Protein AF-A0A358IGG7-F1 (afdb_monomer_lite)

Foldseek 3Di:
DDDPPDDKDKDKDAAPCALPQLAEEEEEAEPVPLLQRLVSQVVVVVSCPDPSNPNHDYAYEYEYAPVCQVVVLVVVVVCVVVVLGPDDNVRYHYHHDNVPDPPLVVCLVVPLVGSEYEDEDDPVVCVVCPPCVVVGNVSHGMYIYIDDPGRDDSD

Structure (mmCIF, N/CA/C/O backbone):
data_AF-A0A358IGG7-F1
#
_entry.id   AF-A0A358IGG7-F1
#
loop_
_atom_site.group_PDB
_atom_site.id
_atom_site.type_symbol
_atom_site.label_atom_id
_atom_site.label_alt_id
_atom_site.label_comp_id
_atom_site.label_asym_id
_atom_site.label_entity_id
_atom_site.label_seq_id
_atom_site.pdbx_PDB_ins_code
_atom_site.Cartn_x
_atom_site.Cartn_y
_atom_site.Cartn_z
_atom_site.occupancy
_atom_site.B_iso_or_equiv
_atom_site.auth_seq_id
_atom_site.auth_comp_id
_atom_site.auth_asym_id
_atom_site.auth_atom_id
_atom_site.pdbx_PDB_model_num
ATOM 1 N N . MET A 1 1 ? 22.931 27.985 -2.614 1.00 35.03 1 MET A N 1
ATOM 2 C CA . MET A 1 1 ? 22.670 26.750 -3.378 1.00 35.03 1 MET A CA 1
ATOM 3 C C . MET A 1 1 ? 21.180 26.524 -3.297 1.00 35.03 1 MET A C 1
ATOM 5 O O . MET A 1 1 ? 20.680 26.470 -2.183 1.00 35.03 1 MET A O 1
ATOM 9 N N . ALA A 1 2 ? 20.470 26.521 -4.424 1.00 39.81 2 ALA A N 1
ATOM 10 C CA . ALA A 1 2 ? 19.079 26.084 -4.422 1.00 39.81 2 ALA A CA 1
ATOM 11 C C . ALA A 1 2 ? 19.081 24.608 -4.004 1.00 39.81 2 ALA A C 1
ATOM 13 O O . ALA A 1 2 ? 19.774 23.816 -4.646 1.00 39.81 2 ALA A O 1
ATOM 14 N N . SER A 1 3 ? 18.412 24.252 -2.903 1.00 43.06 3 SER A N 1
ATOM 15 C CA . SER A 1 3 ? 18.095 22.845 -2.687 1.00 43.06 3 SER A CA 1
ATOM 16 C C . SER A 1 3 ? 17.177 22.441 -3.830 1.00 43.06 3 SER A C 1
ATOM 18 O O . SER A 1 3 ? 16.281 23.195 -4.215 1.00 43.06 3 SER A O 1
ATOM 20 N N . VAL A 1 4 ? 17.445 21.286 -4.427 1.00 50.94 4 VAL A N 1
ATOM 21 C CA . VAL A 1 4 ? 16.424 20.612 -5.224 1.00 50.94 4 VAL A CA 1
ATOM 22 C C . VAL A 1 4 ? 15.224 20.484 -4.277 1.00 50.94 4 VAL A C 1
ATOM 24 O O . VAL A 1 4 ? 15.438 19.973 -3.175 1.00 50.94 4 VAL A O 1
ATOM 27 N N . PRO A 1 5 ? 14.036 21.032 -4.605 1.00 54.22 5 PRO A N 1
ATOM 28 C CA . PRO A 1 5 ? 12.828 20.702 -3.854 1.00 54.22 5 PRO A CA 1
ATOM 29 C C . PRO A 1 5 ? 12.779 19.186 -3.883 1.00 54.22 5 PRO A C 1
ATOM 31 O O . PRO A 1 5 ? 12.887 18.627 -4.984 1.00 54.22 5 PRO A O 1
ATOM 34 N N . GLY A 1 6 ? 12.787 18.512 -2.736 1.00 66.44 6 GLY A N 1
ATOM 35 C CA . GLY A 1 6 ? 12.709 17.075 -2.841 1.00 66.44 6 GLY A CA 1
ATOM 36 C C . GLY A 1 6 ? 11.360 16.710 -3.444 1.00 66.44 6 GLY A C 1
ATOM 37 O O . GLY A 1 6 ? 10.438 17.507 -3.649 1.00 66.44 6 GLY A O 1
ATOM 38 N N . MET A 1 7 ? 11.362 15.507 -3.963 1.00 81.19 7 MET A N 1
ATOM 39 C CA . MET A 1 7 ? 10.295 15.020 -4.797 1.00 81.19 7 MET A CA 1
ATOM 40 C C . MET A 1 7 ? 9.832 13.735 -4.168 1.00 81.19 7 MET A C 1
ATOM 42 O O . MET A 1 7 ? 10.657 12.937 -3.717 1.00 81.19 7 MET A O 1
ATOM 46 N N . ASP A 1 8 ? 8.527 13.517 -4.215 1.00 90.19 8 ASP A N 1
ATOM 47 C CA . ASP A 1 8 ? 7.982 12.197 -3.985 1.00 90.19 8 ASP A CA 1
ATOM 48 C C . ASP A 1 8 ? 8.591 11.230 -5.002 1.00 90.19 8 ASP A C 1
ATOM 50 O O . ASP A 1 8 ? 8.677 11.498 -6.207 1.00 90.19 8 ASP A O 1
ATOM 54 N N . ARG A 1 9 ? 9.061 10.091 -4.507 1.00 92.31 9 ARG A N 1
ATOM 55 C CA . ARG A 1 9 ? 9.764 9.088 -5.295 1.00 92.31 9 ARG A CA 1
ATOM 56 C C . ARG A 1 9 ? 8.920 7.840 -5.394 1.00 92.31 9 ARG A C 1
ATOM 58 O O . ARG A 1 9 ? 8.593 7.212 -4.391 1.00 92.31 9 ARG A O 1
ATOM 65 N N . LEU A 1 10 ? 8.630 7.468 -6.633 1.00 95.69 10 LEU A N 1
ATOM 66 C CA . LEU A 1 10 ? 7.877 6.277 -6.986 1.00 95.69 10 LEU A CA 1
ATOM 67 C C . LEU A 1 10 ? 8.770 5.386 -7.845 1.00 95.69 10 LEU A C 1
ATOM 69 O O . LEU A 1 10 ? 9.215 5.800 -8.916 1.00 95.69 10 LEU A O 1
ATOM 73 N N . VAL A 1 11 ? 9.048 4.174 -7.375 1.00 96.25 11 VAL A N 1
ATOM 74 C CA . VAL A 1 11 ? 9.828 3.181 -8.120 1.00 96.25 11 VAL A CA 1
ATOM 75 C C . VAL A 1 11 ? 8.969 1.943 -8.298 1.00 96.25 11 VAL A C 1
ATOM 77 O O . VAL A 1 11 ? 8.608 1.289 -7.326 1.00 96.25 11 VAL A O 1
ATOM 80 N N . LEU A 1 12 ? 8.622 1.629 -9.545 1.00 97.44 12 LEU A N 1
ATOM 81 C CA . LEU A 1 12 ? 7.865 0.429 -9.880 1.00 97.44 12 LEU A CA 1
ATOM 82 C C . LEU A 1 12 ? 8.830 -0.693 -10.258 1.00 97.44 12 LEU A C 1
ATOM 84 O O . LEU A 1 12 ? 9.539 -0.589 -11.260 1.00 97.44 12 LEU A O 1
ATOM 88 N N . ARG A 1 13 ? 8.802 -1.786 -9.497 1.00 96.75 13 ARG A N 1
ATOM 89 C CA . ARG A 1 13 ? 9.266 -3.088 -9.975 1.00 96.75 13 ARG A CA 1
ATOM 90 C C . ARG A 1 13 ? 8.067 -3.835 -10.542 1.00 96.75 13 ARG A C 1
ATOM 92 O O . ARG A 1 13 ? 7.047 -3.929 -9.866 1.00 96.75 13 ARG A O 1
ATOM 99 N N . HIS A 1 14 ? 8.203 -4.386 -11.741 1.00 94.44 14 HIS A N 1
ATOM 100 C CA . HIS A 1 14 ? 7.154 -5.180 -12.369 1.00 94.44 14 HIS A CA 1
ATOM 101 C C . HIS A 1 14 ? 7.696 -6.514 -12.885 1.00 94.44 14 HIS A C 1
ATOM 103 O O . HIS A 1 14 ? 8.867 -6.618 -13.258 1.00 94.44 14 HIS A O 1
ATOM 109 N N . GLY A 1 15 ? 6.827 -7.521 -12.928 1.00 87.25 15 GLY A N 1
ATOM 110 C CA . GLY A 1 15 ? 7.087 -8.777 -13.628 1.00 87.25 15 GLY A CA 1
ATOM 111 C C . GLY A 1 15 ? 6.736 -8.704 -15.119 1.00 87.25 15 GLY A C 1
ATOM 112 O O . GLY A 1 15 ? 6.340 -7.660 -15.644 1.00 87.25 15 GLY A O 1
ATOM 113 N N . ASP A 1 16 ? 6.810 -9.847 -15.804 1.00 85.94 16 ASP A N 1
ATOM 114 C CA . ASP A 1 16 ? 6.538 -9.952 -17.250 1.00 85.94 16 ASP A CA 1
ATOM 115 C C . ASP A 1 16 ? 5.091 -9.584 -17.627 1.00 85.94 16 ASP A C 1
ATOM 117 O O . ASP A 1 16 ? 4.826 -9.082 -18.719 1.00 85.94 16 ASP A O 1
ATOM 121 N N . ASN A 1 17 ? 4.147 -9.803 -16.706 1.00 85.31 17 ASN A N 1
ATOM 122 C CA . ASN A 1 17 ? 2.717 -9.560 -16.910 1.00 85.31 17 ASN A CA 1
ATOM 123 C C . ASN A 1 17 ? 2.225 -8.236 -16.294 1.00 85.31 17 ASN A C 1
ATOM 125 O O . ASN A 1 17 ? 1.008 -8.049 -16.196 1.00 85.31 17 ASN A O 1
ATOM 129 N N . PHE A 1 18 ? 3.136 -7.349 -15.856 1.00 90.06 18 PHE A N 1
ATOM 130 C CA . PHE A 1 18 ? 2.814 -6.103 -15.142 1.00 90.06 18 PHE A CA 1
ATOM 131 C C . PHE A 1 18 ? 1.719 -6.345 -14.071 1.00 90.06 18 PHE A C 1
ATOM 133 O O . PHE A 1 18 ? 1.684 -7.408 -13.443 1.00 90.06 18 PHE A O 1
ATOM 140 N N . PHE A 1 19 ? 0.761 -5.423 -13.944 1.00 92.75 19 PHE A N 1
ATOM 141 C CA . PHE A 1 19 ? -0.375 -5.419 -13.015 1.00 92.75 19 PHE A CA 1
ATOM 142 C C . PHE A 1 19 ? -1.412 -6.547 -13.205 1.00 92.75 19 PHE A C 1
ATOM 144 O O . PHE A 1 19 ? -2.559 -6.410 -12.790 1.00 92.75 19 PHE A O 1
ATOM 151 N N . GLY A 1 20 ? -1.082 -7.630 -13.912 1.00 90.75 20 GLY A N 1
ATOM 152 C CA . GLY A 1 20 ? -1.912 -8.832 -13.985 1.00 90.75 20 GLY A CA 1
ATOM 153 C C . GLY A 1 20 ? -3.333 -8.595 -14.453 1.00 90.75 20 GLY A C 1
ATOM 154 O O . GLY A 1 20 ? -3.550 -8.091 -15.552 1.00 90.75 20 GLY A O 1
ATOM 155 N N . ALA A 1 21 ? -4.292 -9.024 -13.637 1.00 93.88 21 ALA A N 1
ATOM 156 C CA . ALA A 1 21 ? -5.706 -8.879 -13.950 1.00 93.88 21 ALA A CA 1
ATOM 157 C C . ALA A 1 21 ? -6.259 -7.496 -13.570 1.00 93.88 21 ALA A C 1
ATOM 159 O O . ALA A 1 21 ? -7.407 -7.215 -13.914 1.00 93.88 21 ALA A O 1
ATOM 160 N N . ARG A 1 22 ? -5.460 -6.654 -12.893 1.00 96.00 22 ARG A N 1
ATOM 161 C CA . ARG A 1 22 ? -5.838 -5.337 -12.355 1.00 96.00 22 ARG A CA 1
ATOM 162 C C . ARG A 1 22 ? -7.076 -5.391 -11.460 1.00 96.00 22 ARG A C 1
ATOM 164 O O . ARG A 1 22 ? -7.970 -4.561 -11.571 1.00 96.00 22 ARG A O 1
ATOM 171 N N . LYS A 1 23 ? -7.140 -6.397 -10.589 1.00 95.94 23 LYS A N 1
ATOM 172 C CA . LYS A 1 23 ? -8.259 -6.657 -9.675 1.00 95.94 23 LYS A CA 1
ATOM 173 C C . LYS A 1 23 ? -7.939 -6.370 -8.216 1.00 95.94 23 LYS A C 1
ATOM 175 O O . LYS A 1 23 ? -8.871 -6.160 -7.446 1.00 95.94 23 LYS A O 1
ATOM 180 N N . SER A 1 24 ? -6.672 -6.367 -7.815 1.00 95.94 24 SER A N 1
ATOM 181 C CA . SER A 1 24 ? -6.298 -6.198 -6.408 1.00 95.94 24 SER A CA 1
ATOM 182 C C . SER A 1 24 ? -5.098 -5.273 -6.223 1.00 95.94 24 SER A C 1
ATOM 184 O O . SER A 1 24 ? -4.022 -5.490 -6.774 1.00 95.94 24 SER A O 1
ATOM 186 N N . ILE A 1 25 ? -5.281 -4.243 -5.398 1.00 96.81 25 ILE A N 1
ATOM 187 C CA . ILE A 1 25 ? -4.208 -3.358 -4.940 1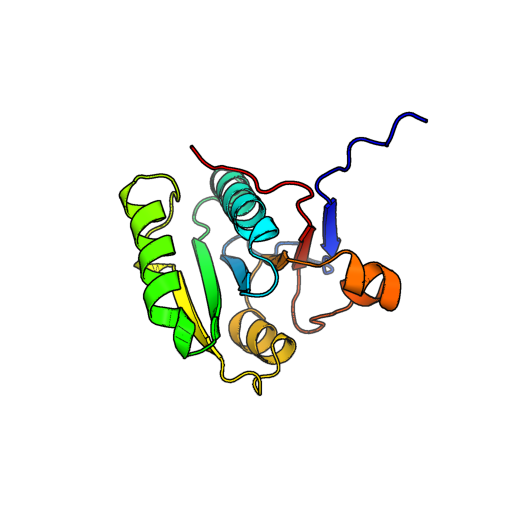.00 96.81 25 ILE A CA 1
ATOM 188 C C . ILE A 1 25 ? -4.064 -3.548 -3.433 1.00 96.81 25 ILE A C 1
ATOM 190 O O . ILE A 1 25 ? -5.013 -3.339 -2.676 1.00 96.81 25 ILE A O 1
ATOM 194 N N . HIS A 1 26 ? -2.884 -3.953 -2.978 1.00 97.38 26 HIS A N 1
ATOM 195 C CA . HIS A 1 26 ? -2.564 -4.067 -1.558 1.00 97.38 26 HIS A CA 1
ATOM 196 C C . HIS A 1 26 ? -1.687 -2.889 -1.136 1.00 97.38 26 HIS A C 1
ATOM 198 O O . HIS A 1 26 ? -0.628 -2.671 -1.713 1.00 97.38 26 HIS A O 1
ATOM 204 N N . VAL A 1 27 ? -2.098 -2.144 -0.113 1.00 95.88 27 VAL A N 1
ATOM 205 C CA . VAL A 1 27 ? -1.329 -1.026 0.451 1.00 95.88 27 VAL A CA 1
ATOM 206 C C . VAL A 1 27 ? -0.837 -1.407 1.841 1.00 95.88 27 VAL A C 1
ATOM 208 O O . VAL A 1 27 ? -1.647 -1.762 2.699 1.00 95.88 27 VAL A O 1
ATOM 211 N N . TRP A 1 28 ? 0.474 -1.325 2.073 1.00 95.19 28 TRP A N 1
ATOM 212 C CA . TRP A 1 28 ? 1.087 -1.640 3.363 1.00 95.19 28 TRP A CA 1
ATOM 213 C C . TRP A 1 28 ? 1.510 -0.384 4.116 1.00 95.19 28 TRP A C 1
ATOM 215 O O . TRP A 1 28 ? 2.436 0.316 3.717 1.00 95.19 28 TRP A O 1
ATOM 225 N N . LEU A 1 29 ? 0.842 -0.132 5.240 1.00 89.69 29 LEU A N 1
ATOM 226 C CA . LEU A 1 29 ? 1.158 0.940 6.177 1.00 89.69 29 LEU A CA 1
ATOM 227 C C . LEU A 1 29 ? 1.991 0.366 7.323 1.00 89.69 29 LEU A C 1
ATOM 229 O O . LEU A 1 29 ? 1.618 -0.646 7.926 1.00 89.69 29 LEU A O 1
ATOM 233 N N . THR A 1 30 ? 3.109 1.014 7.636 1.00 83.56 30 THR A N 1
ATOM 234 C CA . THR A 1 30 ? 4.003 0.599 8.723 1.00 83.56 30 THR A CA 1
ATOM 235 C C . THR A 1 30 ? 4.174 1.728 9.728 1.00 83.56 30 THR A C 1
ATOM 237 O O . THR A 1 30 ? 4.020 2.902 9.397 1.00 83.56 30 THR A O 1
ATOM 240 N N . TRP A 1 31 ? 4.482 1.380 10.977 1.00 73.00 31 TRP A N 1
ATOM 241 C CA . TRP A 1 31 ? 4.728 2.370 12.033 1.00 73.00 31 TRP A CA 1
ATOM 242 C C . TRP A 1 31 ? 5.996 3.202 11.816 1.00 73.00 31 TRP A C 1
ATOM 244 O O . TRP A 1 31 ? 6.088 4.316 12.321 1.00 73.00 31 TRP A O 1
ATOM 254 N N . HIS A 1 32 ? 6.973 2.659 11.090 1.00 71.94 32 HIS A N 1
ATOM 255 C CA . HIS A 1 32 ? 8.245 3.330 10.832 1.00 71.94 32 HIS A CA 1
ATOM 256 C C . HIS A 1 32 ? 8.114 4.485 9.837 1.00 71.94 32 HIS A C 1
ATOM 258 O O . HIS A 1 32 ? 8.952 5.380 9.825 1.00 71.94 32 HIS A O 1
ATOM 264 N N . ASP A 1 33 ? 7.055 4.474 9.027 1.00 75.44 33 ASP A N 1
ATOM 265 C CA . ASP A 1 33 ? 6.957 5.310 7.839 1.00 75.44 33 ASP A CA 1
ATOM 266 C C . ASP A 1 33 ? 5.541 5.889 7.647 1.00 75.44 33 ASP A C 1
ATOM 268 O O . ASP A 1 33 ? 4.826 5.569 6.688 1.00 75.44 33 ASP A O 1
ATOM 272 N N . PRO A 1 34 ? 5.085 6.738 8.586 1.00 75.19 34 PRO A N 1
ATOM 273 C CA . PRO A 1 34 ? 3.770 7.363 8.494 1.00 75.19 34 PRO A CA 1
ATOM 274 C C . PRO A 1 34 ? 3.679 8.378 7.345 1.00 75.19 34 PRO A C 1
ATOM 276 O O . PRO A 1 34 ? 2.588 8.628 6.839 1.00 75.19 34 PRO A O 1
ATOM 279 N N . GLN A 1 35 ? 4.807 8.945 6.902 1.00 81.31 35 GLN A N 1
ATOM 280 C CA . GLN A 1 35 ? 4.852 9.945 5.828 1.00 81.31 35 GLN A CA 1
ATOM 281 C C . GLN A 1 35 ? 4.390 9.380 4.478 1.00 81.31 35 GLN A C 1
ATOM 283 O O . GLN A 1 35 ? 3.706 10.067 3.720 1.00 81.31 35 GLN A O 1
ATOM 288 N N . ASN A 1 36 ? 4.684 8.107 4.205 1.00 87.69 36 ASN A N 1
ATOM 289 C CA . ASN A 1 36 ? 4.326 7.470 2.939 1.00 87.69 36 ASN A CA 1
ATOM 290 C C . ASN A 1 36 ? 2.855 7.048 2.870 1.00 87.69 36 ASN A C 1
ATOM 292 O O . ASN A 1 36 ? 2.332 6.833 1.774 1.00 87.69 36 ASN A O 1
ATOM 296 N N . ALA A 1 37 ? 2.178 6.939 4.017 1.00 85.25 37 ALA A N 1
ATOM 297 C CA . ALA A 1 37 ? 0.825 6.401 4.106 1.00 85.25 37 ALA A CA 1
ATOM 298 C C . ALA A 1 37 ? -0.162 7.166 3.217 1.00 85.25 37 ALA A C 1
ATOM 300 O O . ALA A 1 37 ? -0.821 6.569 2.367 1.00 85.25 37 ALA A O 1
ATOM 301 N N . ASN A 1 38 ? -0.218 8.490 3.360 1.00 83.31 38 ASN A N 1
ATOM 302 C CA . ASN A 1 38 ? -1.209 9.307 2.662 1.00 83.31 38 ASN A CA 1
ATOM 303 C C . ASN A 1 38 ? -0.994 9.296 1.145 1.00 83.31 38 ASN A C 1
ATOM 305 O O . ASN A 1 38 ? -1.958 9.142 0.395 1.00 83.31 38 ASN A O 1
ATOM 309 N N . LEU A 1 39 ? 0.263 9.355 0.688 1.00 88.56 39 LEU A N 1
ATOM 310 C CA . LEU A 1 39 ? 0.587 9.255 -0.735 1.00 88.56 39 LEU A CA 1
ATOM 311 C C . LEU A 1 39 ? 0.211 7.883 -1.308 1.00 88.56 39 LEU A C 1
ATOM 313 O O . LEU A 1 39 ? -0.428 7.814 -2.356 1.00 88.56 39 LEU A O 1
ATOM 317 N N . MET A 1 40 ? 0.561 6.787 -0.628 1.00 93.12 40 MET A N 1
ATOM 318 C CA . MET A 1 40 ? 0.205 5.436 -1.083 1.00 93.12 40 MET A CA 1
ATOM 319 C C . MET A 1 40 ? -1.309 5.250 -1.181 1.00 93.12 40 MET A C 1
ATOM 321 O O . MET A 1 40 ? -1.815 4.716 -2.169 1.00 93.12 40 MET A O 1
ATOM 325 N N . ILE A 1 41 ? -2.048 5.725 -0.180 1.00 87.69 41 ILE A N 1
ATOM 326 C CA . ILE A 1 41 ? -3.504 5.630 -0.179 1.00 87.69 41 ILE A CA 1
ATOM 327 C C . ILE A 1 41 ? -4.095 6.473 -1.318 1.00 87.69 41 ILE A C 1
ATOM 329 O O . ILE A 1 41 ? -4.904 5.959 -2.092 1.00 87.69 41 ILE A O 1
ATOM 333 N N . LEU A 1 42 ? -3.646 7.719 -1.494 1.00 88.25 42 LEU A N 1
ATOM 334 C CA . LEU A 1 42 ? -4.072 8.578 -2.600 1.00 88.25 42 LEU A CA 1
ATOM 335 C C . LEU A 1 42 ? -3.824 7.918 -3.965 1.00 88.25 42 LEU A C 1
ATOM 337 O O . LEU A 1 42 ? -4.733 7.849 -4.795 1.00 88.25 42 LEU A O 1
ATOM 341 N N . LEU A 1 43 ? -2.621 7.383 -4.188 1.00 93.25 43 LEU A N 1
ATOM 342 C CA . LEU A 1 43 ? -2.267 6.683 -5.424 1.00 93.25 43 LEU A CA 1
ATOM 343 C C . LEU A 1 43 ? -3.173 5.474 -5.668 1.00 93.25 43 LEU A C 1
ATOM 345 O O . LEU A 1 43 ? -3.621 5.269 -6.796 1.00 93.25 43 LEU A O 1
ATOM 349 N N . SER A 1 44 ? -3.491 4.705 -4.624 1.00 92.62 44 SER A N 1
ATOM 350 C CA . SER A 1 44 ? -4.390 3.554 -4.748 1.00 92.62 44 SER A CA 1
ATOM 351 C C . SER A 1 44 ? -5.790 3.956 -5.233 1.00 92.62 44 SER A C 1
ATOM 353 O O . SER A 1 44 ? -6.354 3.264 -6.080 1.00 92.62 44 SER A O 1
ATOM 355 N N . TYR A 1 45 ? -6.318 5.109 -4.805 1.00 87.38 45 TYR A N 1
ATOM 356 C CA . TYR A 1 45 ? -7.604 5.616 -5.299 1.00 87.38 45 TYR A CA 1
ATOM 357 C C . TYR A 1 45 ? -7.538 6.169 -6.709 1.00 87.38 45 TYR A C 1
ATOM 359 O O . TYR A 1 45 ? -8.465 5.953 -7.486 1.00 87.38 45 TYR A O 1
ATOM 367 N N . ILE A 1 46 ? -6.459 6.877 -7.049 1.00 91.50 46 ILE A N 1
ATOM 368 C CA . ILE A 1 46 ? -6.254 7.361 -8.417 1.00 91.50 46 ILE A CA 1
ATOM 369 C C . ILE A 1 46 ? -6.262 6.169 -9.382 1.00 91.50 46 ILE A C 1
ATOM 371 O O . ILE A 1 46 ? -6.911 6.232 -10.426 1.00 91.50 46 ILE A O 1
ATOM 375 N N . LEU A 1 47 ? -5.604 5.065 -9.011 1.00 93.62 47 LEU A N 1
ATOM 376 C CA . LEU A 1 47 ? -5.649 3.825 -9.784 1.00 93.62 47 LEU A CA 1
ATOM 377 C C . LEU A 1 47 ? -7.053 3.222 -9.813 1.00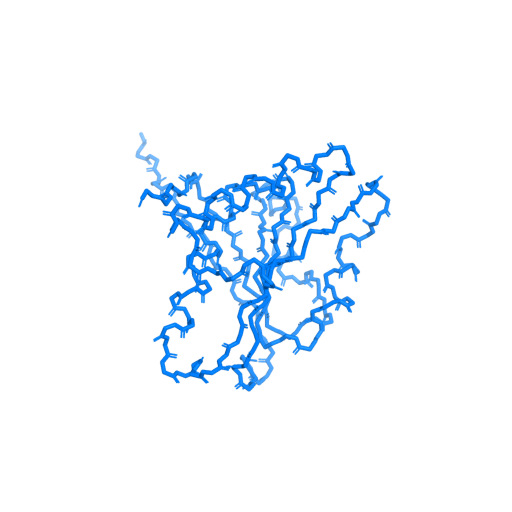 93.62 47 LEU A C 1
ATOM 379 O O . LEU A 1 47 ? -7.530 2.901 -10.895 1.00 93.62 47 LEU A O 1
ATOM 383 N N . LEU A 1 48 ? -7.736 3.129 -8.670 1.00 90.81 48 LEU A N 1
ATOM 384 C CA . LEU A 1 48 ? -9.090 2.572 -8.575 1.00 90.81 48 LEU A CA 1
ATOM 385 C C . LEU A 1 48 ? -10.121 3.333 -9.428 1.00 90.81 48 LEU A C 1
ATOM 387 O O . LEU A 1 48 ? -11.061 2.738 -9.948 1.00 90.81 48 LEU A O 1
ATOM 391 N N . GLY A 1 49 ? -9.947 4.647 -9.588 1.00 89.81 49 GLY A N 1
ATOM 392 C CA . GLY A 1 49 ? -10.785 5.483 -10.450 1.00 89.81 49 GLY A CA 1
ATOM 393 C C . GLY A 1 49 ? -10.491 5.338 -11.948 1.00 89.81 49 GLY A C 1
ATOM 394 O O . GLY A 1 49 ? -11.235 5.866 -12.776 1.00 89.81 49 GLY A O 1
ATOM 395 N N . HIS A 1 50 ? -9.416 4.644 -12.326 1.00 94.94 50 HIS A N 1
ATOM 396 C CA . HIS A 1 50 ? -9.047 4.432 -13.718 1.00 94.94 50 HIS A CA 1
ATOM 397 C C . HIS A 1 50 ? -9.801 3.237 -14.315 1.00 94.94 50 HIS A C 1
ATOM 399 O O . HIS A 1 50 ? -9.867 2.165 -13.722 1.00 94.94 50 HIS A O 1
ATOM 405 N N . LYS A 1 51 ? -10.291 3.382 -15.552 1.00 95.62 51 LYS A N 1
ATOM 406 C CA . LYS A 1 51 ? -11.061 2.344 -16.270 1.00 95.62 51 LYS A CA 1
ATOM 407 C C . LYS A 1 51 ? -10.376 0.969 -16.346 1.00 95.62 51 LYS A C 1
ATOM 409 O O . LYS A 1 51 ? -11.047 -0.049 -16.395 1.00 95.62 51 LYS A O 1
ATOM 414 N N . ASP A 1 52 ? -9.043 0.929 -16.367 1.00 95.38 52 ASP A N 1
ATOM 415 C CA . ASP A 1 52 ? -8.296 -0.335 -16.458 1.00 95.38 52 ASP A CA 1
ATOM 416 C C . ASP A 1 52 ? -8.315 -1.123 -15.138 1.00 95.38 52 ASP A C 1
ATOM 418 O O . ASP A 1 52 ? -7.984 -2.305 -15.144 1.00 95.38 52 ASP A O 1
ATOM 422 N N . TRP A 1 53 ? -8.692 -0.472 -14.036 1.00 95.56 53 TRP A N 1
ATOM 423 C CA . TRP A 1 53 ? -8.889 -1.047 -12.704 1.00 95.56 53 TRP A CA 1
ATOM 424 C C . TRP A 1 53 ? -10.380 -1.092 -12.333 1.00 95.56 53 TRP A C 1
ATOM 426 O O . TRP A 1 53 ? -10.741 -1.136 -11.156 1.00 95.56 53 TRP A O 1
ATOM 436 N N . GLU A 1 54 ? -11.275 -1.061 -13.327 1.00 93.50 54 GLU A N 1
ATOM 437 C CA . GLU A 1 54 ? -12.712 -1.162 -13.090 1.00 93.50 54 GLU A CA 1
ATOM 438 C C . GLU A 1 54 ? -13.046 -2.467 -12.351 1.00 93.50 54 GLU A C 1
ATOM 440 O O . GLU A 1 54 ? -12.713 -3.569 -12.791 1.00 93.50 54 GLU A O 1
ATOM 445 N N . GLY A 1 55 ? -13.715 -2.334 -11.203 1.00 91.38 55 GLY A N 1
ATOM 446 C CA . GLY A 1 55 ? -14.061 -3.467 -10.345 1.00 91.38 55 GLY A CA 1
ATOM 447 C C . GLY A 1 55 ? -12.895 -4.029 -9.528 1.00 91.38 55 GLY A C 1
ATOM 448 O O . GLY A 1 55 ? -13.056 -5.090 -8.925 1.00 91.38 55 GLY A O 1
ATOM 449 N N . ALA A 1 56 ? -11.744 -3.351 -9.494 1.00 94.12 56 ALA A N 1
ATOM 450 C CA . ALA A 1 56 ? -10.667 -3.696 -8.581 1.00 94.12 56 ALA A CA 1
ATOM 451 C C . ALA A 1 56 ? -11.043 -3.408 -7.122 1.00 94.12 56 ALA A C 1
ATOM 453 O O . ALA A 1 56 ? -11.939 -2.617 -6.824 1.00 94.12 56 ALA A O 1
ATOM 454 N N . GLU A 1 57 ? -10.314 -4.025 -6.200 1.00 92.88 57 GLU A N 1
ATOM 455 C CA . GLU A 1 57 ? -10.424 -3.763 -4.771 1.00 92.88 57 GLU A CA 1
ATOM 456 C C . GLU A 1 57 ? -9.081 -3.292 -4.207 1.00 92.88 57 GLU A C 1
ATOM 458 O O . GLU A 1 57 ? -8.023 -3.845 -4.513 1.00 92.88 57 GLU A O 1
ATOM 463 N N . VAL A 1 58 ? -9.135 -2.278 -3.340 1.00 93.06 58 VAL A N 1
ATOM 464 C CA . VAL A 1 58 ? -7.994 -1.847 -2.526 1.00 93.06 58 VAL A CA 1
ATOM 465 C C . VAL A 1 58 ? -8.127 -2.463 -1.136 1.00 93.06 58 VAL A C 1
ATOM 467 O O . VAL A 1 58 ? -9.157 -2.282 -0.480 1.00 93.06 58 VAL A O 1
ATOM 470 N N . SER A 1 59 ? -7.083 -3.157 -0.683 1.00 94.50 59 SER A N 1
ATOM 471 C CA . SER A 1 59 ? -6.937 -3.663 0.687 1.00 94.50 59 SER A CA 1
ATOM 472 C C . SER A 1 59 ? -5.789 -2.954 1.394 1.00 94.50 59 SER A C 1
ATOM 474 O O . SER A 1 59 ? -4.678 -2.900 0.872 1.00 94.50 59 SER A O 1
ATOM 476 N N . ILE A 1 60 ? -6.043 -2.445 2.598 1.00 92.62 60 ILE A N 1
ATOM 477 C CA . ILE A 1 60 ? -5.029 -1.784 3.423 1.00 92.62 60 ILE A CA 1
ATOM 478 C C . ILE A 1 60 ? -4.610 -2.709 4.557 1.00 92.62 60 ILE A C 1
ATOM 480 O O . ILE A 1 60 ? -5.435 -3.126 5.372 1.00 92.62 60 ILE A O 1
ATOM 484 N N . PHE A 1 61 ? -3.314 -2.979 4.644 1.00 93.56 61 PHE A N 1
ATOM 485 C CA . PHE A 1 61 ? -2.693 -3.717 5.732 1.00 93.56 61 PHE A CA 1
ATOM 486 C C . PHE A 1 61 ? -1.873 -2.754 6.576 1.00 93.56 61 PHE A C 1
ATOM 488 O O . PHE A 1 61 ? -0.942 -2.131 6.080 1.00 93.56 61 PHE A O 1
ATOM 495 N N . ALA A 1 62 ? -2.221 -2.628 7.850 1.00 89.50 62 ALA A N 1
ATOM 496 C CA . ALA A 1 62 ? -1.568 -1.702 8.760 1.00 89.50 62 ALA A CA 1
ATOM 497 C C . ALA A 1 62 ? -0.843 -2.495 9.852 1.00 89.50 62 ALA A C 1
ATOM 499 O O . ALA A 1 62 ? -1.484 -3.069 10.733 1.00 89.50 62 ALA A O 1
ATOM 500 N N . ALA A 1 63 ? 0.481 -2.603 9.747 1.00 89.38 63 ALA A N 1
ATOM 501 C CA . ALA A 1 63 ? 1.308 -3.389 10.655 1.00 89.38 63 ALA A CA 1
ATOM 502 C C . ALA A 1 63 ? 1.890 -2.490 11.753 1.00 89.38 63 ALA A C 1
ATOM 504 O O . ALA A 1 63 ? 2.796 -1.691 11.500 1.00 89.38 63 ALA A O 1
ATOM 505 N N . TYR A 1 64 ? 1.375 -2.630 12.977 1.00 85.81 64 TYR A N 1
ATOM 506 C CA . TYR A 1 64 ? 1.725 -1.765 14.108 1.00 85.81 64 TYR A CA 1
ATOM 507 C C . TYR A 1 64 ? 2.144 -2.571 15.336 1.00 85.81 64 TYR A C 1
ATOM 509 O O . TYR A 1 64 ? 1.670 -3.699 15.510 1.00 85.81 64 TYR A O 1
ATOM 517 N N . PRO A 1 65 ? 3.009 -2.032 16.212 1.00 85.81 65 PRO A N 1
ATOM 518 C CA . PRO A 1 65 ? 3.299 -2.651 17.498 1.00 85.81 65 PRO A CA 1
ATOM 519 C C . PRO A 1 65 ? 2.010 -2.875 18.294 1.00 85.81 65 PRO A C 1
ATOM 521 O O . PRO A 1 65 ? 1.124 -2.021 18.292 1.00 85.81 65 PRO A O 1
ATOM 524 N N . GLN A 1 66 ? 1.899 -4.002 19.005 1.00 86.38 66 GLN A N 1
ATOM 525 C CA . GLN A 1 66 ? 0.694 -4.372 19.771 1.00 86.38 66 GLN A CA 1
ATOM 526 C C . GLN A 1 66 ? 0.160 -3.235 20.664 1.00 86.38 66 GLN A C 1
ATOM 528 O O . GLN A 1 66 ? -1.054 -3.085 20.805 1.00 86.38 66 GLN A O 1
ATOM 533 N N . ALA A 1 67 ? 1.055 -2.442 21.261 1.00 86.06 67 ALA A N 1
ATOM 534 C CA . ALA A 1 67 ? 0.701 -1.320 22.128 1.00 86.06 67 ALA A CA 1
ATOM 5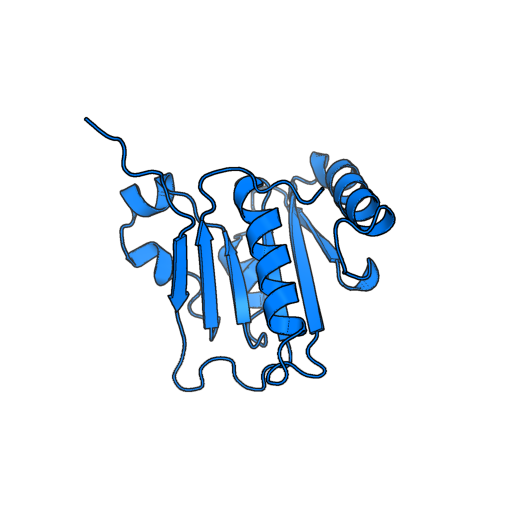35 C C . ALA A 1 67 ? -0.015 -0.173 21.386 1.00 86.06 67 ALA A C 1
ATOM 537 O O . ALA A 1 67 ? -0.844 0.506 21.984 1.00 86.06 67 ALA A O 1
ATOM 538 N N . GLU A 1 68 ? 0.261 0.005 20.093 1.00 85.12 68 GLU A N 1
ATOM 539 C CA . GLU A 1 68 ? -0.250 1.104 19.262 1.00 85.12 68 GLU A CA 1
ATOM 540 C C . GLU A 1 68 ? -1.495 0.713 18.451 1.00 85.12 68 GLU A C 1
ATOM 542 O O . GLU A 1 68 ? -2.222 1.576 17.971 1.00 85.12 68 GLU A O 1
ATOM 547 N N . VAL A 1 69 ? -1.795 -0.584 18.310 1.00 86.00 69 VAL A N 1
ATOM 548 C CA . VAL A 1 69 ? -2.876 -1.088 17.437 1.00 86.00 69 VAL A CA 1
ATOM 549 C C . VAL A 1 69 ? -4.229 -0.421 17.683 1.00 86.00 69 VAL A C 1
ATOM 551 O O . VAL A 1 69 ? -4.972 -0.202 16.727 1.00 86.00 69 VAL A O 1
ATOM 554 N N . ARG A 1 70 ? -4.578 -0.128 18.943 1.00 86.94 70 ARG A N 1
ATOM 555 C CA . ARG A 1 70 ? -5.865 0.506 19.267 1.00 86.94 70 ARG A CA 1
ATOM 556 C C . ARG A 1 70 ? -5.913 1.947 18.762 1.00 86.94 70 ARG A C 1
ATOM 558 O O . ARG A 1 70 ? -6.829 2.280 18.024 1.00 86.94 70 ARG A O 1
ATOM 565 N N . GLU A 1 71 ? -4.916 2.744 19.129 1.00 86.12 71 GLU A N 1
ATOM 566 C CA . GLU A 1 71 ? -4.802 4.154 18.740 1.00 86.12 71 GLU A CA 1
ATOM 567 C C . GLU A 1 71 ? -4.747 4.299 17.217 1.00 86.12 71 GLU A C 1
ATOM 569 O O . GLU A 1 71 ? -5.552 5.008 16.626 1.00 86.12 71 GLU A O 1
ATOM 574 N N . ARG A 1 72 ? -3.893 3.518 16.548 1.00 82.88 72 ARG A N 1
ATOM 575 C CA . ARG A 1 72 ? -3.762 3.570 15.085 1.00 82.88 72 ARG A CA 1
ATOM 576 C C . ARG A 1 72 ? -5.020 3.128 14.346 1.00 82.88 72 ARG A C 1
ATOM 578 O O . ARG A 1 72 ? -5.317 3.618 13.261 1.00 82.88 72 ARG A O 1
ATOM 585 N N . ARG A 1 73 ? -5.771 2.178 14.909 1.00 84.81 73 ARG A N 1
ATOM 586 C CA . ARG A 1 73 ? -7.072 1.785 14.354 1.00 84.81 73 ARG A CA 1
ATOM 587 C C . ARG A 1 73 ? -8.086 2.918 14.474 1.00 84.81 73 ARG A C 1
ATOM 589 O O . ARG A 1 73 ? -8.859 3.111 13.543 1.00 84.81 73 ARG A O 1
ATOM 596 N N . GLU A 1 74 ? -8.099 3.616 15.605 1.00 85.81 74 GLU A N 1
ATOM 597 C CA . GLU A 1 74 ? -8.967 4.773 15.825 1.00 85.81 74 GLU A CA 1
ATOM 598 C C . GLU A 1 74 ? -8.622 5.899 14.840 1.00 85.81 74 GLU A C 1
ATOM 600 O O . GLU A 1 74 ? -9.533 6.369 14.169 1.00 85.81 74 GLU A O 1
ATOM 605 N N . GLU A 1 75 ? -7.336 6.213 14.631 1.00 81.12 75 GLU A N 1
ATOM 606 C CA . GLU A 1 75 ? -6.892 7.190 13.617 1.00 81.12 75 GLU A CA 1
ATOM 607 C C . GLU A 1 75 ? -7.381 6.822 12.205 1.00 81.12 75 GLU A C 1
ATOM 609 O O . GLU A 1 75 ? -7.949 7.654 11.498 1.00 81.12 75 GLU A O 1
ATOM 614 N N . ILE A 1 76 ? -7.205 5.563 11.781 1.00 80.19 76 ILE A N 1
ATOM 615 C CA . ILE A 1 76 ? -7.665 5.121 10.454 1.00 80.19 76 ILE A CA 1
ATOM 616 C C . ILE A 1 76 ? -9.189 5.229 10.330 1.00 80.19 76 ILE A C 1
ATOM 618 O O . ILE A 1 76 ? -9.689 5.701 9.309 1.00 80.19 76 ILE A O 1
ATOM 622 N N . ASN A 1 77 ? -9.932 4.809 11.354 1.00 83.81 77 ASN A N 1
ATOM 623 C CA . ASN A 1 77 ? -11.391 4.878 11.347 1.00 83.81 77 ASN A CA 1
ATOM 624 C C . ASN A 1 77 ? -11.900 6.326 11.344 1.00 83.81 77 ASN A C 1
ATOM 626 O O . ASN A 1 77 ? -12.860 6.625 10.639 1.00 83.81 77 ASN A O 1
ATOM 630 N N . GLU A 1 78 ? -11.255 7.223 12.089 1.00 84.25 78 GLU A N 1
ATOM 631 C CA . GLU A 1 78 ? -11.578 8.650 12.102 1.00 84.25 78 GLU A CA 1
ATOM 632 C C . GLU A 1 78 ? -11.405 9.243 10.702 1.00 84.25 78 GLU A C 1
ATOM 634 O O . GLU A 1 78 ? -12.360 9.791 10.149 1.00 84.25 78 GLU A O 1
ATOM 639 N N . MET A 1 79 ? -10.253 9.004 10.067 1.00 75.81 79 MET A N 1
ATOM 640 C CA . MET A 1 79 ? -9.999 9.467 8.704 1.00 75.81 79 MET A CA 1
ATOM 641 C C . MET A 1 79 ? -11.009 8.905 7.685 1.00 75.81 79 MET A C 1
ATOM 643 O O . MET A 1 79 ? -11.410 9.614 6.762 1.00 75.81 79 MET A O 1
ATOM 647 N N . ILE A 1 80 ? -11.461 7.656 7.844 1.00 81.88 80 ILE A N 1
ATOM 648 C CA . ILE A 1 80 ? -12.542 7.088 7.017 1.00 81.88 80 ILE A CA 1
ATOM 649 C C . ILE A 1 80 ? -13.865 7.817 7.276 1.00 81.88 80 ILE A C 1
ATOM 651 O O . ILE A 1 80 ? -14.551 8.210 6.333 1.00 81.88 80 ILE A O 1
ATOM 655 N N . SER A 1 81 ? -14.230 8.004 8.546 1.00 83.56 81 SER A N 1
ATOM 656 C CA . SER A 1 81 ? -15.512 8.597 8.945 1.00 83.56 81 SER A CA 1
ATOM 657 C C . SER A 1 81 ? -15.659 10.057 8.513 1.00 83.56 81 SER A C 1
ATOM 659 O O . SER A 1 81 ? -16.755 10.494 8.163 1.00 83.56 81 SER A O 1
ATOM 661 N N . GLU A 1 82 ? -14.546 10.787 8.470 1.00 83.06 82 GLU A N 1
ATOM 662 C CA . GLU A 1 82 ? -14.478 12.175 8.016 1.00 83.06 82 GLU A CA 1
ATOM 663 C C . GLU A 1 82 ? -14.402 12.292 6.488 1.00 83.06 82 GLU A C 1
ATOM 665 O O . GLU A 1 82 ? -14.391 13.394 5.948 1.00 83.06 82 GLU A O 1
ATOM 670 N N . GLY A 1 83 ? -14.355 11.164 5.770 1.00 72.75 83 GLY A N 1
ATOM 671 C CA . GLY A 1 83 ? -14.236 11.131 4.313 1.00 72.75 83 GLY A CA 1
ATOM 672 C C . GLY A 1 83 ? -12.831 11.442 3.792 1.00 72.75 83 GLY A C 1
ATOM 673 O O . GLY A 1 83 ? -12.637 11.458 2.577 1.00 72.75 83 GLY A O 1
ATOM 674 N N . ARG A 1 84 ? -11.846 11.621 4.685 1.00 69.00 84 ARG A N 1
ATOM 675 C CA . ARG A 1 84 ? -10.426 11.817 4.345 1.00 69.00 84 ARG A CA 1
ATOM 676 C C . ARG A 1 84 ? -9.793 10.553 3.759 1.00 69.00 84 ARG A C 1
ATOM 678 O O . ARG A 1 84 ? -8.818 10.630 3.022 1.00 69.00 84 ARG A O 1
ATOM 685 N N . LEU A 1 85 ? -10.367 9.378 4.022 1.00 70.62 85 LEU A N 1
ATOM 686 C CA . LEU A 1 85 ? -10.016 8.129 3.347 1.00 70.62 85 LEU A CA 1
ATOM 687 C C . LEU A 1 85 ? -11.250 7.513 2.683 1.00 70.62 85 LEU A C 1
ATOM 689 O O . LEU A 1 85 ? -12.158 7.030 3.352 1.00 70.62 85 LEU A O 1
ATOM 693 N N . LEU A 1 86 ? -11.248 7.457 1.350 1.00 70.19 86 LEU A N 1
ATOM 694 C CA . LEU A 1 86 ? -12.331 6.904 0.521 1.00 70.19 86 LEU A CA 1
ATOM 695 C C . LEU A 1 86 ? -12.414 5.353 0.514 1.00 70.19 86 LEU A C 1
ATOM 697 O O . LEU A 1 86 ? -12.702 4.747 -0.518 1.00 70.19 86 LEU A O 1
ATOM 701 N N . ILE A 1 87 ? -12.161 4.684 1.646 1.00 76.25 87 ILE A N 1
ATOM 702 C CA . ILE A 1 87 ? -12.160 3.215 1.787 1.00 76.25 87 ILE A CA 1
ATOM 703 C C . ILE A 1 87 ? -13.238 2.801 2.770 1.00 76.25 87 ILE A C 1
ATOM 705 O O . ILE A 1 87 ? -13.544 3.486 3.739 1.00 76.25 87 ILE A O 1
ATOM 709 N N . SER A 1 88 ? -13.760 1.597 2.572 1.00 77.94 88 SER A N 1
ATOM 710 C CA . SER A 1 88 ? -14.555 0.958 3.609 1.00 77.94 88 SER A CA 1
ATOM 711 C C . SER A 1 88 ? -13.647 0.415 4.713 1.00 77.94 88 SER A C 1
ATOM 713 O O . SER A 1 88 ? -12.659 -0.258 4.422 1.00 77.94 88 SER A O 1
ATOM 715 N N . GLU A 1 89 ? -14.046 0.589 5.975 1.00 80.50 89 GLU A N 1
ATOM 716 C CA . GLU A 1 89 ? -13.394 -0.039 7.138 1.00 80.50 89 GLU A CA 1
ATOM 717 C C . GLU A 1 89 ? -13.180 -1.551 6.953 1.00 80.50 89 GLU A C 1
ATOM 719 O O . GLU A 1 89 ? -12.189 -2.119 7.415 1.00 80.50 89 GLU A O 1
ATOM 724 N N . LYS A 1 90 ? -14.080 -2.222 6.216 1.00 83.88 90 LYS A N 1
ATOM 725 C CA . LYS A 1 90 ? -13.994 -3.664 5.938 1.00 83.88 90 LYS A CA 1
ATOM 726 C C . LYS A 1 90 ? -12.744 -4.051 5.133 1.00 83.88 90 LYS A C 1
ATOM 728 O O . LYS A 1 90 ? -12.333 -5.212 5.212 1.00 83.88 90 LYS A O 1
ATOM 733 N N . ASN A 1 91 ? -12.157 -3.101 4.403 1.00 85.50 91 ASN A N 1
ATOM 734 C CA . ASN A 1 91 ? -10.959 -3.270 3.582 1.00 85.50 91 ASN A CA 1
ATOM 735 C C . ASN A 1 91 ? -9.669 -2.936 4.350 1.00 85.50 91 ASN A C 1
ATOM 737 O O . ASN A 1 91 ? -8.579 -3.097 3.806 1.00 85.50 91 ASN A O 1
ATOM 741 N N . VAL A 1 92 ? -9.775 -2.514 5.614 1.00 88.69 92 VAL A N 1
ATOM 742 C CA . VAL A 1 92 ? -8.628 -2.270 6.491 1.00 88.69 92 VAL A CA 1
ATOM 743 C C . VAL A 1 92 ? -8.376 -3.490 7.378 1.00 88.69 92 VAL A C 1
ATOM 745 O O . VAL A 1 92 ? -9.272 -4.054 8.019 1.00 88.69 92 VAL A O 1
ATOM 748 N N . ARG A 1 93 ? -7.118 -3.917 7.434 1.00 91.56 93 ARG A N 1
ATOM 749 C CA . ARG A 1 93 ? -6.626 -5.021 8.257 1.00 91.56 93 ARG A CA 1
ATOM 750 C C . ARG A 1 93 ? -5.459 -4.523 9.100 1.00 91.56 93 ARG A C 1
ATOM 752 O O . ARG A 1 93 ? -4.333 -4.443 8.626 1.00 91.56 93 ARG A O 1
ATOM 759 N N . VAL A 1 94 ? -5.726 -4.221 10.369 1.00 89.12 94 VAL A N 1
ATOM 760 C CA . VAL A 1 94 ? -4.658 -3.912 11.329 1.00 89.12 94 VAL A CA 1
ATOM 761 C C . VAL A 1 94 ? -4.050 -5.217 11.835 1.00 89.12 94 VAL A C 1
ATOM 763 O O . VAL A 1 94 ? -4.773 -6.075 12.348 1.00 89.12 94 VAL A O 1
ATOM 766 N N . ILE A 1 95 ? -2.740 -5.363 11.667 1.00 89.94 95 ILE A N 1
ATOM 767 C CA . ILE A 1 95 ? -1.958 -6.538 12.036 1.00 89.94 95 ILE A CA 1
ATOM 768 C C . ILE A 1 95 ? -1.057 -6.149 13.215 1.00 89.94 95 ILE A C 1
ATOM 770 O O . ILE A 1 95 ? -0.148 -5.336 13.039 1.00 89.94 95 ILE A O 1
ATOM 774 N N . PRO A 1 96 ? -1.288 -6.706 14.415 1.00 87.12 96 PRO A N 1
ATOM 775 C CA . PRO A 1 96 ? -0.369 -6.519 15.523 1.00 87.12 96 PRO A CA 1
ATOM 776 C C . PRO A 1 96 ? 0.980 -7.171 15.224 1.00 87.12 96 PRO A C 1
ATOM 778 O O . PRO A 1 96 ? 1.045 -8.314 14.772 1.00 87.12 96 PRO A O 1
ATOM 781 N N . THR A 1 97 ? 2.050 -6.448 15.525 1.00 81.81 97 THR A N 1
ATOM 782 C CA . THR A 1 97 ? 3.428 -6.933 15.466 1.00 81.81 97 THR A CA 1
ATOM 783 C C . THR A 1 97 ? 4.046 -6.871 16.860 1.00 81.81 97 THR A C 1
ATOM 785 O O . THR A 1 97 ? 3.730 -5.993 17.666 1.00 81.81 97 THR A O 1
ATOM 788 N N . ASP A 1 98 ? 4.920 -7.822 17.159 1.00 75.62 98 ASP A N 1
ATOM 789 C CA . ASP A 1 98 ? 5.698 -7.892 18.401 1.00 75.62 98 ASP A CA 1
ATOM 790 C C . ASP A 1 98 ? 7.178 -7.529 18.174 1.00 75.62 98 ASP A C 1
ATOM 792 O O . ASP A 1 98 ? 8.023 -7.762 19.034 1.00 75.62 98 ASP A O 1
ATOM 796 N N . GLY A 1 99 ? 7.499 -6.979 16.996 1.00 65.44 99 GLY A N 1
ATOM 797 C CA . GLY A 1 99 ? 8.865 -6.693 16.554 1.00 65.44 99 GLY A CA 1
ATOM 798 C C . GLY A 1 99 ? 9.682 -7.928 16.151 1.00 65.44 99 GLY A C 1
ATOM 799 O O . GLY A 1 99 ? 10.804 -7.766 15.682 1.00 65.44 99 GLY A O 1
ATOM 800 N N . THR A 1 100 ? 9.147 -9.146 16.306 1.00 58.69 100 THR A N 1
ATOM 801 C CA . THR A 1 100 ? 9.824 -10.402 15.927 1.00 58.69 100 THR A CA 1
ATOM 802 C C . THR A 1 100 ? 9.372 -10.945 14.575 1.00 58.69 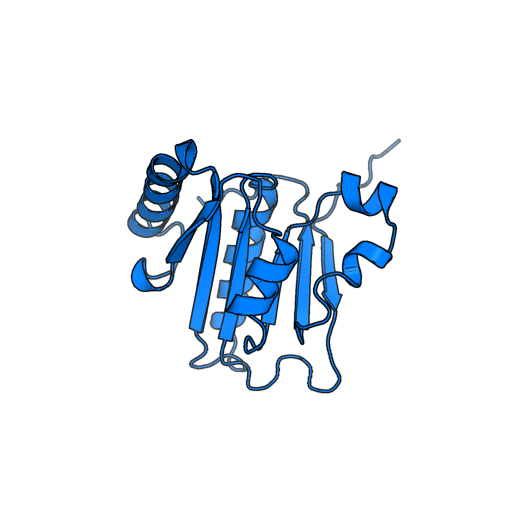100 THR A C 1
ATOM 804 O O . THR A 1 100 ? 10.064 -11.765 13.970 1.00 58.69 100 THR A O 1
ATOM 807 N N . ILE A 1 101 ? 8.218 -10.483 14.087 1.00 64.50 101 ILE A N 1
ATOM 808 C CA . ILE A 1 101 ? 7.701 -10.850 12.772 1.00 64.50 101 ILE A CA 1
ATOM 809 C C . ILE A 1 101 ? 8.609 -10.257 11.696 1.00 64.50 101 ILE A C 1
ATOM 811 O O . ILE A 1 101 ? 8.794 -9.044 11.616 1.00 64.50 101 ILE A O 1
ATOM 815 N N . ASP A 1 102 ? 9.124 -11.131 10.836 1.00 84.94 102 ASP A N 1
ATOM 816 C CA . ASP A 1 102 ? 9.758 -10.745 9.584 1.00 84.94 102 ASP A CA 1
ATOM 817 C C . ASP A 1 102 ? 8.712 -10.051 8.698 1.00 84.94 102 ASP A C 1
ATOM 819 O O . ASP A 1 102 ? 7.800 -10.689 8.159 1.00 84.94 102 ASP A O 1
ATOM 823 N N . PHE A 1 103 ? 8.804 -8.721 8.624 1.00 87.12 103 PHE A N 1
ATOM 824 C CA . PHE A 1 103 ? 7.861 -7.889 7.886 1.00 87.12 103 PHE A CA 1
ATOM 825 C C . PHE A 1 103 ? 7.824 -8.264 6.401 1.00 87.12 103 PHE A C 1
ATOM 827 O O . PHE A 1 103 ? 6.744 -8.304 5.820 1.00 87.12 103 PHE A O 1
ATOM 834 N N . GLU A 1 104 ? 8.968 -8.616 5.808 1.00 90.81 104 GLU A N 1
ATOM 835 C CA . GLU A 1 104 ? 9.043 -8.995 4.396 1.00 90.81 104 GLU A CA 1
ATOM 836 C C . GLU A 1 104 ? 8.234 -10.265 4.140 1.00 90.81 104 GLU A C 1
ATOM 838 O O . GLU A 1 104 ? 7.320 -10.267 3.311 1.00 90.81 104 GLU A O 1
ATOM 843 N N . ARG A 1 105 ? 8.444 -11.294 4.967 1.00 91.88 105 ARG A N 1
ATOM 844 C CA . ARG A 1 105 ? 7.662 -12.537 4.888 1.00 91.88 105 ARG A CA 1
ATOM 845 C C . ARG A 1 105 ? 6.176 -12.334 5.159 1.00 91.88 105 ARG A C 1
ATOM 847 O O . ARG A 1 105 ? 5.347 -13.011 4.555 1.00 91.88 105 ARG A O 1
ATOM 854 N N . LEU A 1 106 ? 5.820 -11.441 6.084 1.00 92.69 106 LEU A N 1
ATOM 855 C CA . LEU A 1 106 ? 4.420 -11.124 6.378 1.00 92.69 106 LEU A CA 1
ATOM 856 C C . LEU A 1 106 ? 3.722 -10.511 5.158 1.00 92.69 106 LEU A C 1
ATOM 858 O O . LEU A 1 106 ? 2.583 -10.883 4.857 1.00 92.69 106 LEU A O 1
ATOM 862 N N . VAL A 1 107 ? 4.394 -9.576 4.485 1.00 94.88 107 VAL A N 1
ATOM 863 C CA . VAL A 1 107 ? 3.885 -8.918 3.280 1.00 94.88 107 VAL A CA 1
ATOM 864 C C . VAL A 1 107 ? 3.691 -9.942 2.166 1.00 94.88 107 VAL A C 1
ATOM 866 O O . VAL A 1 107 ? 2.591 -10.031 1.613 1.00 94.88 107 VAL A O 1
ATOM 869 N N . GLU A 1 108 ? 4.718 -10.747 1.886 1.00 96.19 108 GLU A N 1
ATOM 870 C CA . GLU A 1 108 ? 4.699 -11.785 0.849 1.00 96.19 108 GLU A CA 1
ATOM 871 C C . GLU A 1 108 ? 3.586 -12.805 1.084 1.00 96.19 108 GLU A C 1
ATOM 873 O O . GLU A 1 108 ? 2.742 -13.016 0.214 1.00 96.19 108 GLU A O 1
ATOM 878 N N . ALA A 1 109 ? 3.495 -13.354 2.299 1.00 95.50 109 ALA A N 1
ATOM 879 C CA . ALA A 1 109 ? 2.498 -14.365 2.643 1.00 95.50 109 ALA A CA 1
ATOM 880 C C . ALA A 1 109 ? 1.045 -13.879 2.494 1.00 95.50 109 ALA A C 1
ATOM 882 O O . ALA A 1 109 ? 0.129 -14.692 2.368 1.00 95.50 109 ALA A O 1
ATOM 883 N N . ARG A 1 110 ? 0.808 -12.564 2.551 1.00 95.81 110 ARG A N 1
ATOM 884 C CA . ARG A 1 110 ? -0.532 -11.969 2.437 1.00 95.81 110 ARG A CA 1
ATOM 885 C C . ARG A 1 110 ? -0.815 -11.332 1.083 1.00 95.81 110 ARG A C 1
ATOM 887 O O . ARG A 1 110 ? -1.978 -11.042 0.812 1.00 95.81 110 ARG A O 1
ATOM 894 N N . SER A 1 111 ? 0.211 -11.082 0.273 1.00 97.19 111 SER A N 1
ATOM 895 C CA . SER A 1 111 ? 0.091 -10.262 -0.939 1.00 97.19 111 SER A CA 1
ATOM 896 C C . SER A 1 111 ? 0.701 -10.891 -2.189 1.00 97.19 111 SER A C 1
ATOM 898 O O . SER A 1 111 ? 0.721 -10.219 -3.213 1.00 97.19 111 SER A O 1
ATOM 900 N N . SER A 1 112 ? 1.148 -12.153 -2.154 1.00 95.81 112 SER A N 1
ATOM 901 C CA . SER A 1 112 ? 1.687 -12.851 -3.337 1.00 95.81 112 SER A CA 1
ATOM 902 C C . SER A 1 112 ? 0.720 -12.856 -4.530 1.00 95.81 112 SER A C 1
ATOM 904 O O . SER A 1 112 ? 1.140 -12.736 -5.676 1.00 95.81 112 SER A O 1
ATOM 906 N N . GLU A 1 113 ? -0.585 -12.926 -4.254 1.00 95.00 113 GLU A N 1
ATOM 907 C CA . GLU A 1 113 ? -1.652 -12.925 -5.265 1.00 95.00 113 GLU A CA 1
ATOM 908 C C . GLU A 1 113 ? -2.175 -11.521 -5.618 1.00 95.00 113 GLU A C 1
ATOM 910 O O . GLU A 1 113 ? -3.138 -11.392 -6.377 1.00 95.00 113 GLU A O 1
ATOM 915 N N . ALA A 1 114 ? -1.605 -10.458 -5.043 1.00 96.50 114 ALA A N 1
ATOM 916 C CA . ALA A 1 114 ? -2.007 -9.097 -5.376 1.00 96.50 114 ALA A CA 1
ATOM 917 C C . ALA A 1 114 ? -1.491 -8.701 -6.766 1.00 96.50 114 ALA A C 1
ATOM 919 O O . ALA A 1 114 ? -0.352 -8.996 -7.131 1.00 96.50 114 ALA A O 1
ATOM 920 N N . ASP A 1 115 ? -2.315 -7.986 -7.531 1.00 97.12 115 ASP A N 1
ATOM 921 C CA . ASP A 1 115 ? -1.918 -7.464 -8.840 1.00 97.12 115 ASP A CA 1
ATOM 922 C C . ASP A 1 115 ? -0.960 -6.266 -8.723 1.00 97.12 115 ASP A C 1
ATOM 924 O O . ASP A 1 115 ? -0.145 -6.045 -9.616 1.00 97.12 115 ASP A O 1
ATOM 928 N N . LEU A 1 116 ? -1.043 -5.502 -7.629 1.00 97.94 116 LEU A N 1
ATOM 929 C CA . LEU A 1 116 ? -0.089 -4.454 -7.266 1.00 97.94 116 LEU A CA 1
A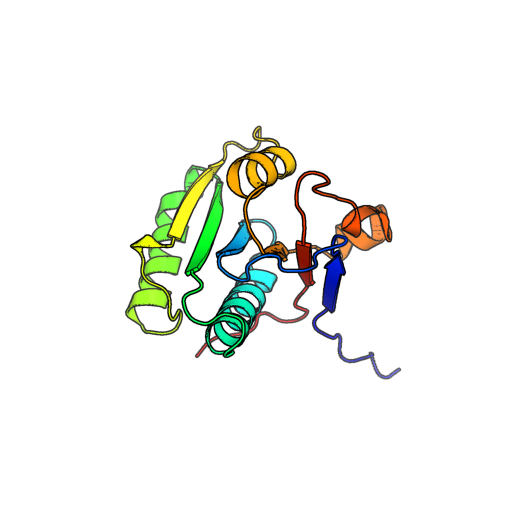TOM 930 C C . LEU A 1 116 ? 0.042 -4.359 -5.745 1.00 97.94 116 LEU A C 1
ATOM 932 O O . LEU A 1 116 ? -0.963 -4.285 -5.037 1.00 97.94 116 LEU A O 1
ATOM 936 N N . VAL A 1 117 ? 1.274 -4.279 -5.245 1.00 97.94 117 VAL A N 1
ATOM 937 C CA . VAL A 1 117 ? 1.560 -4.001 -3.833 1.00 97.94 117 VAL A CA 1
ATOM 938 C C . VAL A 1 117 ? 2.259 -2.650 -3.700 1.00 97.94 117 VAL A C 1
ATOM 940 O O . VAL A 1 117 ? 3.251 -2.396 -4.372 1.00 97.94 117 VAL A O 1
ATOM 943 N N . MET A 1 118 ? 1.756 -1.769 -2.838 1.00 97.75 118 MET A N 1
ATOM 944 C CA . MET A 1 118 ? 2.387 -0.489 -2.505 1.00 97.75 118 MET A CA 1
ATOM 945 C C . MET A 1 118 ? 3.070 -0.581 -1.146 1.00 97.75 118 MET A C 1
ATOM 947 O O . MET A 1 118 ? 2.442 -0.996 -0.167 1.00 97.75 118 MET A O 1
ATOM 951 N N . ILE A 1 119 ? 4.348 -0.202 -1.098 1.00 95.88 119 ILE A N 1
ATOM 952 C CA . ILE A 1 119 ? 5.186 -0.295 0.100 1.00 95.88 119 ILE A CA 1
ATOM 953 C C . ILE A 1 119 ? 6.000 0.992 0.254 1.00 95.88 119 ILE A C 1
ATOM 955 O O . ILE A 1 119 ? 6.629 1.457 -0.698 1.00 95.88 119 ILE A O 1
ATOM 959 N N . GLY A 1 120 ? 6.006 1.548 1.466 1.00 93.69 120 GLY A N 1
ATOM 960 C CA . GLY A 1 120 ? 6.858 2.677 1.829 1.00 93.69 120 GLY A CA 1
ATOM 961 C C . GLY A 1 120 ? 8.331 2.274 1.924 1.00 93.69 120 GLY A C 1
ATOM 962 O O . GLY A 1 120 ? 8.656 1.168 2.364 1.00 93.69 120 GLY A O 1
ATOM 963 N N . PHE A 1 121 ? 9.237 3.156 1.514 1.00 91.44 121 PHE A N 1
ATOM 964 C CA . PHE A 1 121 ? 10.662 2.990 1.774 1.00 91.44 121 PHE A CA 1
ATOM 965 C C . PHE A 1 121 ? 11.282 4.277 2.306 1.00 91.44 121 PHE A C 1
ATOM 967 O O . PHE A 1 121 ? 10.900 5.384 1.934 1.00 91.44 121 PHE A O 1
ATOM 974 N N . GLU A 1 122 ? 12.309 4.107 3.134 1.00 87.25 122 GLU A N 1
ATOM 975 C CA . GLU A 1 122 ? 13.066 5.217 3.686 1.00 87.25 122 GLU A CA 1
ATOM 976 C C . GLU A 1 122 ? 14.362 5.476 2.920 1.00 87.25 122 GLU A C 1
ATOM 978 O O . GLU A 1 122 ? 15.100 4.580 2.490 1.00 87.25 122 GLU A O 1
ATOM 983 N N . ASP A 1 123 ? 14.711 6.750 2.887 1.00 85.50 123 ASP A N 1
ATOM 984 C CA . ASP A 1 123 ? 15.958 7.275 2.359 1.00 85.50 123 ASP A CA 1
ATOM 985 C C . ASP A 1 123 ? 17.205 6.712 3.070 1.00 85.50 123 ASP A C 1
ATOM 987 O O . ASP A 1 123 ? 18.265 6.529 2.464 1.00 85.50 123 ASP A O 1
ATOM 991 N N . SER A 1 124 ? 17.075 6.398 4.363 1.00 86.69 124 SER A N 1
ATOM 992 C CA . SER A 1 124 ? 18.100 5.743 5.184 1.00 86.69 124 SER A CA 1
ATOM 993 C C . SER A 1 124 ? 18.476 4.368 4.610 1.00 86.69 124 SER A C 1
ATOM 995 O O . SER A 1 124 ? 19.657 4.083 4.382 1.00 86.69 124 SER A O 1
ATOM 997 N N . ARG A 1 125 ? 17.464 3.548 4.299 1.00 84.25 125 ARG A N 1
ATOM 998 C CA . ARG A 1 125 ? 17.597 2.196 3.751 1.00 84.25 125 ARG A CA 1
ATOM 999 C C . ARG A 1 125 ? 18.164 2.227 2.339 1.00 84.25 125 ARG A C 1
ATOM 1001 O O . ARG A 1 125 ? 19.048 1.433 2.028 1.00 84.25 125 ARG A O 1
ATOM 1008 N N . LEU A 1 126 ? 17.731 3.182 1.518 1.00 89.38 126 LEU A N 1
ATOM 1009 C CA . LEU A 1 126 ? 18.288 3.380 0.182 1.00 89.38 126 LEU A CA 1
ATOM 1010 C C . LEU A 1 126 ? 19.770 3.769 0.218 1.00 89.38 126 LEU A C 1
ATOM 1012 O O . LEU A 1 126 ? 20.553 3.241 -0.564 1.00 89.38 126 LEU A O 1
ATOM 1016 N N . ARG A 1 127 ? 20.185 4.676 1.112 1.00 89.62 127 ARG A N 1
ATOM 1017 C CA . ARG A 1 127 ? 21.607 5.046 1.241 1.00 89.62 127 ARG A CA 1
ATOM 1018 C C . ARG A 1 127 ? 22.480 3.862 1.653 1.00 89.62 127 ARG A C 1
ATOM 1020 O O . ARG A 1 127 ? 23.640 3.809 1.258 1.00 89.62 127 ARG A O 1
ATOM 1027 N N . LEU A 1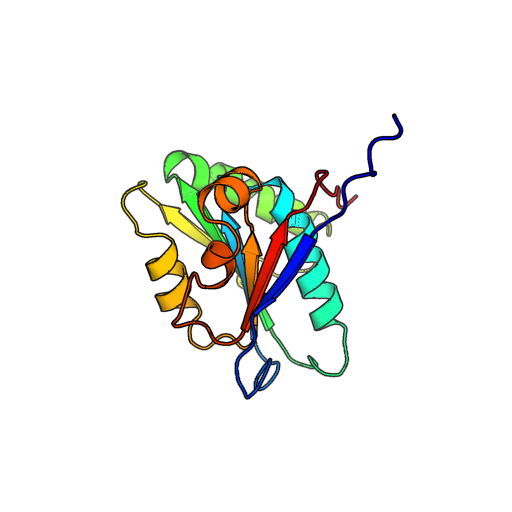 128 ? 21.928 2.937 2.437 1.00 90.56 128 LEU A N 1
ATOM 1028 C CA . LEU A 1 128 ? 22.638 1.757 2.926 1.00 90.56 128 LEU A CA 1
ATOM 1029 C C . LEU A 1 128 ? 22.710 0.627 1.886 1.00 90.56 128 LEU A C 1
ATOM 1031 O O . LEU A 1 128 ? 23.784 0.070 1.678 1.00 90.56 128 LEU A O 1
ATOM 1035 N N . LYS A 1 129 ? 21.579 0.278 1.259 1.00 89.44 129 LYS A N 1
ATOM 1036 C CA . LYS A 1 129 ? 21.444 -0.871 0.340 1.00 89.44 129 LYS A CA 1
ATOM 1037 C C . LYS A 1 129 ? 21.539 -0.497 -1.147 1.00 89.44 129 LYS A C 1
ATOM 1039 O O . LYS A 1 129 ? 21.633 -1.367 -2.007 1.00 89.44 129 LYS A O 1
ATOM 1044 N N . GLY A 1 130 ? 21.486 0.789 -1.485 1.00 92.19 130 GLY A N 1
ATOM 1045 C CA . GLY A 1 130 ? 21.397 1.239 -2.871 1.00 92.19 130 GLY A CA 1
ATOM 1046 C C . GLY A 1 130 ? 20.159 0.674 -3.573 1.00 92.19 130 GLY A C 1
ATOM 1047 O O . GLY A 1 130 ? 19.090 0.553 -2.978 1.00 92.19 130 GLY A O 1
ATOM 1048 N N . GLY A 1 131 ? 20.312 0.305 -4.847 1.00 90.50 131 GLY A N 1
ATOM 1049 C CA . GLY A 1 131 ? 19.223 -0.244 -5.660 1.00 90.50 131 GLY A CA 1
ATOM 1050 C C . GLY A 1 131 ? 18.686 -1.600 -5.189 1.00 90.50 131 GLY A C 1
ATOM 1051 O O . GLY A 1 131 ? 17.595 -1.976 -5.606 1.00 90.50 131 GLY A O 1
ATOM 1052 N N . GLU A 1 132 ? 19.395 -2.311 -4.303 1.00 93.81 132 GLU A N 1
ATOM 1053 C CA . GLU A 1 132 ? 18.946 -3.610 -3.783 1.00 93.81 132 GLU A CA 1
ATOM 1054 C C . GLU A 1 132 ? 17.646 -3.506 -2.979 1.00 93.81 132 GLU A C 1
ATOM 1056 O O . GLU A 1 132 ? 16.894 -4.472 -2.930 1.00 93.81 132 GLU A O 1
ATOM 1061 N N . VAL A 1 133 ? 17.318 -2.330 -2.424 1.00 92.50 133 VAL A N 1
ATOM 1062 C CA . VAL A 1 133 ? 16.030 -2.107 -1.741 1.00 92.50 133 VAL A CA 1
ATOM 1063 C C . VAL A 1 133 ? 14.827 -2.388 -2.651 1.00 92.50 133 VAL A C 1
ATOM 1065 O O . VAL A 1 133 ? 13.785 -2.834 -2.189 1.00 92.50 133 VAL A O 1
ATOM 1068 N N . PHE A 1 134 ? 14.974 -2.179 -3.963 1.00 95.38 134 PHE A N 1
ATOM 1069 C CA . PHE A 1 134 ? 13.906 -2.418 -4.935 1.00 95.38 134 PHE A CA 1
ATOM 1070 C C . PHE A 1 134 ? 13.833 -3.882 -5.394 1.00 95.38 134 PHE A C 1
ATOM 1072 O O . PHE A 1 134 ? 12.975 -4.236 -6.201 1.00 95.38 134 PHE A O 1
ATOM 1079 N N . LEU A 1 135 ? 14.725 -4.740 -4.889 1.00 94.12 135 LEU A N 1
ATOM 1080 C CA . LEU A 1 135 ? 14.707 -6.189 -5.095 1.00 94.12 135 LEU A CA 1
ATOM 1081 C C . LEU A 1 135 ? 14.098 -6.941 -3.901 1.00 94.12 135 LEU A C 1
ATOM 1083 O O . LEU A 1 135 ? 13.870 -8.143 -4.014 1.00 94.12 135 LEU A O 1
ATOM 1087 N N . ASP A 1 136 ? 13.795 -6.248 -2.797 1.00 92.94 136 ASP A N 1
ATOM 1088 C CA . ASP A 1 136 ? 13.090 -6.815 -1.643 1.00 92.94 136 ASP A CA 1
ATOM 1089 C C . ASP A 1 136 ? 11.707 -7.366 -2.061 1.00 92.94 136 ASP A C 1
ATOM 1091 O O . ASP A 1 136 ? 11.113 -6.903 -3.036 1.00 92.94 136 ASP A O 1
ATOM 1095 N N . TYR A 1 137 ? 11.157 -8.327 -1.317 1.00 95.25 137 TYR A N 1
ATOM 1096 C CA . TYR A 1 137 ? 9.873 -8.992 -1.607 1.00 95.25 137 TYR A CA 1
ATOM 1097 C C . TYR A 1 137 ? 9.825 -9.800 -2.929 1.00 95.25 137 TYR A C 1
ATOM 1099 O O . TYR A 1 137 ? 8.945 -9.546 -3.760 1.00 95.25 137 TYR A O 1
ATOM 1107 N N . PRO A 1 138 ? 10.766 -10.723 -3.205 1.00 95.38 138 PRO A N 1
ATOM 1108 C CA . PRO A 1 138 ? 10.834 -11.468 -4.470 1.00 95.38 138 PRO A CA 1
ATOM 1109 C C . PRO A 1 138 ? 9.577 -12.280 -4.824 1.00 95.38 138 PRO A C 1
ATOM 1111 O O . PRO A 1 138 ? 9.348 -12.527 -6.006 1.00 95.38 138 PRO A O 1
ATOM 1114 N N . GLU A 1 139 ? 8.754 -12.667 -3.846 1.00 95.62 139 GLU A N 1
ATOM 1115 C CA . GLU A 1 139 ? 7.520 -13.430 -4.098 1.00 95.62 139 GLU A CA 1
ATOM 1116 C C . GLU A 1 139 ? 6.362 -12.550 -4.614 1.00 95.62 139 GLU A C 1
ATOM 1118 O O . GLU A 1 139 ? 5.316 -13.057 -5.022 1.00 95.62 139 GLU A O 1
ATOM 1123 N N . LEU A 1 140 ? 6.521 -11.221 -4.600 1.00 95.81 140 LEU A N 1
ATOM 1124 C CA . LEU A 1 140 ? 5.527 -10.282 -5.120 1.00 95.81 140 LEU A CA 1
ATOM 1125 C C . LEU A 1 140 ? 5.779 -9.972 -6.595 1.00 95.81 140 LEU A C 1
ATOM 1127 O O . LEU A 1 140 ? 6.899 -9.636 -6.987 1.00 95.81 140 LEU A O 1
ATOM 1131 N N . ARG A 1 141 ? 4.708 -9.965 -7.393 1.00 92.06 141 ARG A N 1
ATOM 1132 C CA . ARG A 1 141 ? 4.768 -9.616 -8.819 1.00 92.06 141 ARG A CA 1
ATOM 1133 C C . ARG A 1 141 ? 5.177 -8.164 -9.059 1.00 92.06 141 ARG A C 1
ATOM 1135 O O . ARG A 1 141 ? 6.307 -7.893 -9.463 1.00 92.06 141 ARG A O 1
ATOM 1142 N N . ASP A 1 142 ? 4.251 -7.247 -8.801 1.00 97.06 142 ASP A N 1
ATOM 1143 C CA . ASP A 1 142 ? 4.427 -5.825 -9.056 1.00 97.06 142 ASP A CA 1
ATOM 1144 C C . ASP A 1 142 ? 4.413 -5.073 -7.729 1.00 97.06 142 ASP A C 1
ATOM 1146 O O . ASP A 1 142 ? 3.474 -5.189 -6.936 1.00 97.06 142 ASP A O 1
ATOM 1150 N N . VAL A 1 143 ? 5.473 -4.303 -7.492 1.00 97.88 143 VAL A N 1
ATOM 1151 C CA . VAL A 1 143 ? 5.671 -3.543 -6.259 1.00 97.88 143 VAL A CA 1
ATOM 1152 C C . VAL A 1 143 ? 5.961 -2.093 -6.606 1.00 97.88 143 VAL A C 1
ATOM 1154 O O . VAL A 1 143 ? 6.943 -1.786 -7.284 1.00 97.88 143 VAL A O 1
ATOM 1157 N N . LEU A 1 144 ? 5.105 -1.196 -6.126 1.00 97.88 144 LEU A N 1
ATOM 1158 C CA . LEU A 1 144 ? 5.334 0.239 -6.157 1.00 97.88 144 LEU A CA 1
ATOM 1159 C C . LEU A 1 144 ? 5.953 0.666 -4.827 1.00 97.88 144 LEU A C 1
ATOM 1161 O O . LEU A 1 144 ? 5.275 0.739 -3.802 1.00 97.88 144 LEU A O 1
ATOM 1165 N N . PHE A 1 145 ? 7.246 0.959 -4.866 1.00 96.62 145 PHE A N 1
ATOM 1166 C CA . PHE A 1 145 ? 7.973 1.534 -3.747 1.00 96.62 145 PHE A CA 1
ATOM 1167 C C . PHE A 1 145 ? 7.735 3.042 -3.719 1.00 96.62 145 PHE A C 1
ATOM 1169 O O . PHE A 1 145 ? 7.990 3.731 -4.712 1.00 96.62 145 PHE A O 1
ATOM 1176 N N . VAL A 1 146 ? 7.250 3.547 -2.590 1.00 95.56 146 VAL A N 1
ATOM 1177 C CA . VAL A 1 146 ? 6.848 4.945 -2.409 1.00 95.56 146 VAL A CA 1
ATOM 1178 C C . VAL A 1 146 ? 7.703 5.596 -1.331 1.00 95.56 146 VAL A C 1
ATOM 1180 O O . VAL A 1 146 ? 7.935 4.991 -0.295 1.00 95.56 146 VAL A O 1
ATOM 1183 N N . SER A 1 147 ? 8.170 6.816 -1.579 1.00 93.06 147 SER A N 1
ATOM 1184 C CA . SER A 1 147 ? 8.806 7.689 -0.590 1.00 93.06 147 SER A CA 1
ATOM 1185 C C . SER A 1 147 ? 8.308 9.111 -0.815 1.00 93.06 147 SER A C 1
ATOM 1187 O O . SER A 1 147 ? 8.750 9.770 -1.751 1.00 93.06 147 SER A O 1
ATOM 1189 N N . ALA A 1 148 ? 7.394 9.569 0.029 1.00 88.88 148 ALA A N 1
ATOM 1190 C CA . ALA A 1 148 ? 6.970 10.952 0.145 1.00 88.88 148 ALA A CA 1
ATOM 1191 C C . ALA A 1 148 ? 8.055 11.766 0.863 1.00 88.88 148 ALA A C 1
ATOM 1193 O O . ALA A 1 148 ? 8.658 11.275 1.823 1.00 88.88 148 ALA A O 1
ATOM 1194 N N . GLU A 1 149 ? 8.331 12.983 0.397 1.00 79.44 149 GLU A N 1
ATOM 1195 C CA . GLU A 1 149 ? 9.291 13.869 1.075 1.00 79.44 149 GLU A CA 1
ATOM 1196 C C . GLU A 1 149 ? 8.635 14.627 2.236 1.00 79.44 149 GLU A C 1
ATOM 1198 O O . GLU A 1 149 ? 9.191 14.699 3.333 1.00 79.44 149 GLU A O 1
ATOM 1203 N N . GLU A 1 150 ? 7.436 15.156 2.004 1.00 68.56 150 GLU A N 1
ATOM 1204 C CA . GLU A 1 150 ? 6.639 15.849 3.010 1.00 68.56 150 GLU A CA 1
ATOM 1205 C C . GLU A 1 150 ? 5.390 15.024 3.349 1.00 68.56 150 GLU A C 1
ATOM 1207 O O . GLU A 1 150 ? 4.832 14.355 2.472 1.00 68.56 150 GLU A O 1
ATOM 1212 N N . PRO A 1 151 ? 4.910 15.055 4.608 1.00 59.53 151 PRO A N 1
ATOM 1213 C CA . PRO A 1 151 ? 3.621 14.471 4.945 1.00 59.53 151 PRO A CA 1
ATOM 1214 C C . PRO A 1 151 ? 2.528 15.121 4.093 1.00 59.53 151 PRO A C 1
ATOM 1216 O O . PRO A 1 151 ? 2.235 16.307 4.236 1.00 59.53 151 PRO A O 1
ATOM 1219 N N . ILE A 1 152 ? 1.915 14.344 3.201 1.00 60.44 152 ILE A N 1
ATOM 1220 C CA . ILE A 1 152 ? 0.778 14.828 2.419 1.00 60.44 152 ILE A CA 1
ATOM 1221 C C . ILE A 1 152 ? -0.427 14.860 3.344 1.00 60.44 152 ILE A C 1
ATOM 1223 O O . ILE A 1 152 ? -0.894 13.810 3.775 1.00 60.44 152 ILE A O 1
ATOM 1227 N N . PHE A 1 153 ? -0.944 16.042 3.651 1.00 57.38 153 PHE A N 1
ATOM 1228 C CA . PHE A 1 153 ? -2.207 16.163 4.369 1.00 57.38 153 PHE A CA 1
ATOM 1229 C C . PHE A 1 153 ? -3.360 15.954 3.386 1.00 57.38 153 PHE A C 1
ATOM 1231 O O . PHE A 1 153 ? -3.407 16.581 2.328 1.00 57.38 153 PHE A O 1
ATOM 1238 N N . ILE A 1 154 ? -4.259 15.026 3.713 1.00 54.84 154 ILE A N 1
ATOM 1239 C CA . ILE A 1 154 ? -5.551 14.915 3.040 1.00 54.84 154 ILE A CA 1
ATOM 1240 C C . ILE A 1 154 ? -6.525 15.714 3.910 1.00 54.84 154 ILE A C 1
ATOM 1242 O O . ILE A 1 154 ? -6.946 15.216 4.956 1.00 54.84 154 ILE A O 1
ATOM 1246 N N . ASP A 1 155 ? -6.782 16.962 3.515 1.00 47.47 155 ASP A N 1
ATOM 1247 C CA . ASP A 1 155 ? -7.774 17.859 4.129 1.00 47.47 155 ASP A CA 1
ATOM 1248 C C . ASP A 1 155 ? -9.176 17.637 3.538 1.00 47.47 155 ASP A C 1
ATOM 1250 O O . ASP A 1 155 ? -9.279 17.427 2.303 1.00 47.47 155 ASP A O 1
#

pLDDT: mean 85.97, std 12.36, range [35.03, 97.94]

Sequence (155 aa):
MASVPGMDRLVLRHGDNFFGARKSIHVWLTWHDPQNANLMILLSYILLGHKDWEGAEVSIFAAYPQAEVRERREEINEMISEGRLLISEKNVRVIPTDGTIDFERLVEARSSEADLVMIGFEDSRLRLKGGEVFLDYPELRDVLFVSAEEPIFID

Radius of gyration: 15.43 Å; chains: 1; bounding box: 38×41×39 Å

Secondary structure (DSSP, 8-state):
-PPPPP--EEEEE--TTTTTTS-EEEEEEETT-HHHHHHHHHHHHHHHTSGGGTT-EEEEEEEEETTTHHHHHHHHHHHHHTTSS-S-GGGEEEEEE-S-S-HHHHHHHHHTT-SEEEEE--HHHHHHHGGGGGG--TT-S-EEEEE-SS-----